Protein AF-A0A1E3X2M7-F1 (afdb_monomer)

pLDDT: mean 88.82, std 13.28, range [34.06, 98.38]

Foldseek 3Di:
DDDDDDDDDPQPDDFFKDKFFWAFKDWDADPNWIWMWTDTPSDDPVAIQIWIFDADPVPRDTDLLVVVCVLLVWQFDDWDDDPVDIDTDGDSPRVRRHRGMWIWGWDDLPDDDIYTQSQIHRPDWDDDPHGTCDPVNRVVSSVVSVVCCVPPVVVVSVVVVVVVVVVVVVVD

Sequence (172 aa):
MRELEVRSNDYNLQEGWQIAAISYAEF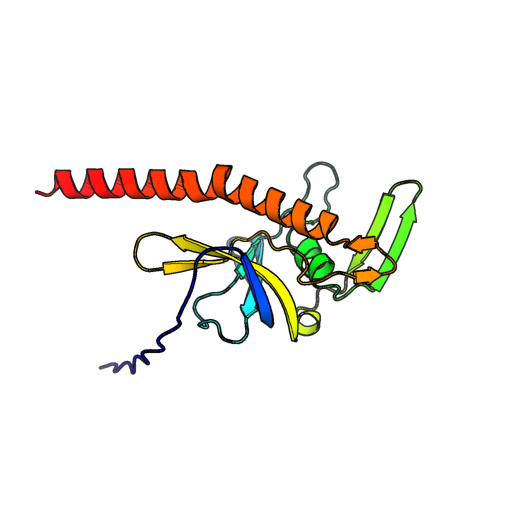GQWNVVKYIDVYFEGLPETLNLRIYETVNSQTGKEFAIGNLFRFANAGIVEVQTNGDSKHVRINDDPTVLSSKKLNIFLYREGSRYFRILSRVAPAEWFENELEIMSPDSIEYWKDRADWYYKQYVELSLESQLKLRARRSDDYS

Structure (mmCIF, N/CA/C/O backbone):
data_AF-A0A1E3X2M7-F1
#
_entry.id   AF-A0A1E3X2M7-F1
#
loop_
_atom_site.group_PDB
_atom_site.id
_atom_site.type_symbol
_atom_site.label_atom_id
_atom_site.label_alt_id
_atom_site.label_comp_id
_atom_site.label_asym_id
_atom_site.label_entity_id
_atom_site.label_seq_id
_atom_site.pdbx_PDB_ins_code
_atom_site.Cartn_x
_atom_site.Cartn_y
_atom_site.Cartn_z
_atom_site.occupancy
_atom_site.B_iso_or_equiv
_atom_site.auth_seq_id
_atom_site.auth_comp_id
_atom_site.auth_asym_id
_atom_site.auth_atom_id
_atom_site.pdbx_PDB_model_num
ATOM 1 N N . MET A 1 1 ? -17.618 -27.680 26.237 1.00 43.16 1 MET A N 1
ATOM 2 C CA . MET A 1 1 ? -17.184 -26.423 26.881 1.00 43.16 1 MET A CA 1
ATOM 3 C C . MET A 1 1 ? -15.906 -25.990 26.182 1.00 43.16 1 MET A C 1
ATOM 5 O O . MET A 1 1 ? -15.076 -26.854 25.936 1.00 43.16 1 MET A O 1
ATOM 9 N N . ARG A 1 2 ? -15.799 -24.733 25.744 1.00 34.06 2 ARG A N 1
ATOM 10 C CA . ARG A 1 2 ? -14.569 -24.187 25.154 1.00 34.06 2 ARG A CA 1
ATOM 11 C C . ARG A 1 2 ? -14.104 -23.060 26.059 1.00 34.06 2 ARG A C 1
ATOM 13 O O . ARG A 1 2 ? -14.906 -22.183 26.363 1.00 34.06 2 ARG A O 1
ATOM 20 N N . GLU A 1 3 ? -12.850 -23.116 26.469 1.00 44.25 3 GLU A N 1
ATOM 21 C CA . GLU A 1 3 ? -12.167 -21.995 27.103 1.00 44.25 3 GLU A CA 1
ATOM 22 C C . GLU A 1 3 ? -11.323 -21.274 26.056 1.00 44.25 3 GLU A C 1
ATOM 24 O O . GLU A 1 3 ? -10.812 -21.889 25.117 1.00 44.25 3 GLU A O 1
ATOM 29 N N . LEU A 1 4 ? -11.237 -19.955 26.200 1.00 52.56 4 LEU A N 1
ATOM 30 C CA . LEU A 1 4 ? -10.434 -19.073 25.367 1.00 52.56 4 LEU A CA 1
ATOM 31 C C . LEU A 1 4 ? -9.478 -18.326 26.290 1.00 52.56 4 LEU A C 1
ATOM 33 O O . LEU A 1 4 ? -9.917 -17.645 27.215 1.00 52.56 4 LEU A O 1
ATOM 37 N N . GLU A 1 5 ? -8.185 -18.433 26.016 1.00 53.50 5 GLU A N 1
ATOM 38 C CA . GLU A 1 5 ? -7.185 -17.533 26.578 1.00 53.50 5 GLU A CA 1
ATOM 39 C C . GLU A 1 5 ? -7.126 -16.292 25.681 1.00 53.50 5 GLU A C 1
ATOM 41 O O . GLU A 1 5 ? -6.786 -16.380 24.501 1.00 53.50 5 GLU A O 1
ATOM 46 N N . VAL A 1 6 ? -7.494 -15.132 26.225 1.00 63.53 6 VAL A N 1
ATOM 47 C CA . VAL A 1 6 ? -7.355 -13.844 25.537 1.00 63.53 6 VAL A CA 1
ATOM 48 C C . VAL A 1 6 ? -6.123 -13.153 26.100 1.00 63.53 6 VAL A C 1
ATOM 50 O O . VAL A 1 6 ? -6.103 -12.769 27.267 1.00 63.53 6 VAL A O 1
ATOM 53 N N . ARG A 1 7 ? -5.092 -12.981 25.272 1.00 52.25 7 ARG A N 1
ATOM 54 C CA . ARG A 1 7 ? -3.915 -12.183 25.629 1.00 52.25 7 ARG A CA 1
ATOM 55 C C . ARG A 1 7 ? -4.218 -10.704 25.400 1.00 52.25 7 ARG A C 1
ATOM 57 O O . ARG A 1 7 ? -4.569 -10.316 24.288 1.00 52.25 7 ARG A O 1
ATOM 64 N N . SER A 1 8 ? -4.080 -9.878 26.436 1.00 48.66 8 SER A N 1
ATOM 65 C CA . SER A 1 8 ? -4.092 -8.422 26.290 1.00 48.66 8 SER A CA 1
ATOM 66 C C . SER A 1 8 ? -2.697 -7.956 25.883 1.00 48.66 8 SER A C 1
ATOM 68 O O . SER A 1 8 ? -1.807 -7.829 26.722 1.00 48.66 8 SER A O 1
ATOM 70 N N . ASN A 1 9 ? -2.497 -7.718 24.593 1.00 55.97 9 ASN A N 1
ATOM 71 C CA . ASN A 1 9 ? -1.341 -6.964 24.130 1.00 55.97 9 ASN A CA 1
ATOM 72 C C . ASN A 1 9 ? -1.767 -5.493 24.029 1.00 55.97 9 ASN A C 1
ATOM 74 O O . ASN A 1 9 ? -2.597 -5.152 23.186 1.00 55.97 9 ASN A O 1
ATOM 78 N N . ASP A 1 10 ? -1.220 -4.635 24.892 1.00 59.19 10 ASP A N 1
ATOM 79 C CA . ASP A 1 10 ? -1.378 -3.182 24.777 1.00 59.19 10 ASP A CA 1
ATOM 80 C C . ASP A 1 10 ? -0.508 -2.683 23.616 1.00 59.19 10 ASP A C 1
ATOM 82 O O . ASP A 1 10 ? 0.656 -2.315 23.777 1.00 59.19 10 ASP A O 1
ATOM 86 N N . TYR A 1 11 ? -1.065 -2.708 22.407 1.00 68.12 11 TYR A N 1
ATOM 87 C CA . TYR A 1 11 ? -0.453 -2.051 21.259 1.00 68.12 11 TYR A CA 1
ATOM 88 C C . TYR A 1 11 ? -0.720 -0.544 21.350 1.00 68.12 11 TYR A C 1
ATOM 90 O O . TYR A 1 11 ? -1.870 -0.106 21.270 1.00 68.12 11 TYR A O 1
ATOM 98 N N . ASN A 1 12 ? 0.335 0.264 21.481 1.00 74.75 12 ASN A N 1
ATOM 99 C CA . ASN A 1 12 ? 0.225 1.722 21.413 1.00 74.75 12 ASN A CA 1
ATOM 100 C C . ASN A 1 12 ? 0.110 2.173 19.945 1.00 74.75 12 ASN A C 1
ATOM 102 O O . ASN A 1 12 ? 1.083 2.612 19.336 1.00 74.75 12 ASN A O 1
ATOM 106 N N . LEU A 1 13 ? -1.071 1.975 19.354 1.00 85.38 13 LEU A N 1
ATOM 107 C CA . LEU A 1 13 ? -1.346 2.319 17.959 1.00 85.38 13 LEU A CA 1
ATOM 108 C C . LEU A 1 13 ? -1.712 3.801 17.827 1.00 85.38 13 LEU A C 1
ATOM 110 O O . LEU A 1 13 ? -2.659 4.278 18.459 1.00 85.38 13 LEU A O 1
ATOM 114 N N . GLN A 1 14 ? -0.998 4.504 16.949 1.00 88.00 14 GLN A N 1
ATOM 115 C CA . GLN A 1 14 ? -1.280 5.885 16.570 1.00 88.00 14 GLN A CA 1
ATOM 116 C C . GLN A 1 14 ? -1.824 5.935 15.136 1.00 88.00 14 GLN A C 1
ATOM 118 O O . GLN A 1 14 ? -1.371 5.199 14.261 1.00 88.00 14 GLN A O 1
ATOM 123 N N . GLU A 1 15 ? -2.820 6.790 14.901 1.00 92.75 15 GLU A N 1
ATOM 124 C CA . GLU A 1 15 ? -3.319 7.064 13.550 1.00 92.75 15 GLU A CA 1
ATOM 125 C C . GLU A 1 15 ? -2.299 7.858 12.727 1.00 92.75 15 GLU A C 1
ATOM 127 O O . GLU A 1 15 ? -1.539 8.668 13.264 1.00 92.75 15 GLU A O 1
ATOM 132 N N . GLY A 1 16 ? -2.339 7.665 11.411 1.00 96.12 16 GLY A N 1
ATOM 133 C CA . GLY A 1 16 ? -1.510 8.372 10.446 1.00 96.12 16 GLY A CA 1
ATOM 134 C C . GLY A 1 16 ? -0.438 7.502 9.797 1.00 96.12 16 GLY A C 1
ATOM 135 O O . GLY A 1 16 ? -0.476 6.269 9.836 1.00 96.12 16 GLY A O 1
ATOM 136 N N . TRP A 1 17 ? 0.503 8.185 9.148 1.00 97.56 17 TRP A N 1
ATOM 137 C CA . TRP A 1 17 ? 1.621 7.572 8.442 1.00 97.56 17 TRP A CA 1
ATOM 138 C C . TRP A 1 17 ? 2.668 7.024 9.408 1.00 97.56 17 TRP A C 1
ATOM 140 O O . TRP A 1 17 ? 3.152 7.743 10.280 1.00 97.56 17 TRP A O 1
ATOM 150 N N . GLN A 1 18 ? 3.077 5.779 9.188 1.00 96.25 18 GLN A N 1
ATOM 151 C CA . GLN A 1 18 ? 4.233 5.180 9.846 1.00 96.25 18 GLN A CA 1
ATOM 152 C C . GLN A 1 18 ? 4.952 4.201 8.919 1.00 96.25 18 GLN A C 1
ATOM 154 O O . GLN A 1 18 ? 4.350 3.621 8.015 1.00 96.25 18 GLN A O 1
ATOM 159 N N . ILE A 1 19 ? 6.243 3.994 9.171 1.00 97.25 19 ILE A N 1
ATOM 160 C CA . ILE A 1 19 ? 7.032 2.972 8.484 1.00 97.25 19 ILE A CA 1
ATOM 161 C C . ILE A 1 19 ? 6.889 1.659 9.248 1.00 97.25 19 ILE A C 1
ATOM 163 O O . ILE A 1 19 ? 7.133 1.616 10.453 1.00 97.25 19 ILE A O 1
ATOM 167 N N . ALA A 1 20 ? 6.548 0.585 8.542 1.00 96.62 20 ALA A N 1
ATOM 168 C CA . ALA A 1 20 ? 6.452 -0.752 9.112 1.00 96.62 20 ALA A CA 1
ATOM 169 C C . ALA A 1 20 ? 7.205 -1.769 8.247 1.00 96.62 20 ALA A C 1
ATOM 171 O O . ALA A 1 20 ? 7.183 -1.690 7.016 1.00 96.62 20 ALA A O 1
ATOM 172 N N . ALA A 1 21 ? 7.877 -2.719 8.900 1.00 97.81 21 ALA A N 1
ATOM 173 C CA . ALA A 1 21 ? 8.515 -3.854 8.242 1.00 97.81 21 ALA A CA 1
ATOM 174 C C . ALA A 1 21 ? 7.499 -4.982 8.047 1.00 97.81 21 ALA A C 1
ATOM 176 O O . ALA A 1 21 ? 6.712 -5.278 8.945 1.00 97.81 21 ALA A O 1
ATOM 177 N N . ILE A 1 22 ? 7.507 -5.602 6.874 1.00 98.25 22 ILE A N 1
ATOM 178 C CA . ILE A 1 22 ? 6.644 -6.730 6.539 1.00 98.25 22 ILE A CA 1
ATOM 179 C C . ILE A 1 22 ? 7.201 -7.980 7.217 1.00 98.25 22 ILE A C 1
ATOM 181 O O . ILE A 1 22 ? 8.327 -8.392 6.947 1.00 98.25 22 ILE A O 1
ATOM 185 N N . SER A 1 23 ? 6.384 -8.607 8.058 1.00 97.75 23 SER A N 1
ATOM 186 C CA . SER A 1 23 ? 6.694 -9.903 8.658 1.00 97.75 23 SER A CA 1
ATOM 187 C C . SER A 1 23 ? 6.510 -11.014 7.621 1.00 97.75 23 SER A C 1
ATOM 189 O O . SER A 1 23 ? 7.454 -11.739 7.299 1.00 97.75 23 SER A O 1
ATOM 191 N N . TYR A 1 24 ? 5.316 -11.093 7.030 1.00 97.69 24 TYR A N 1
ATOM 192 C CA . TYR A 1 24 ? 4.988 -12.012 5.943 1.00 97.69 24 TYR A CA 1
ATOM 193 C C . TYR A 1 24 ? 3.807 -11.485 5.123 1.00 97.69 24 TYR A C 1
ATOM 195 O O . TYR A 1 24 ? 3.118 -10.541 5.522 1.00 97.69 24 TYR A O 1
ATOM 203 N N . ALA A 1 25 ? 3.579 -12.102 3.968 1.00 98.06 25 ALA A N 1
ATOM 204 C CA . ALA A 1 25 ? 2.420 -11.845 3.134 1.00 98.06 25 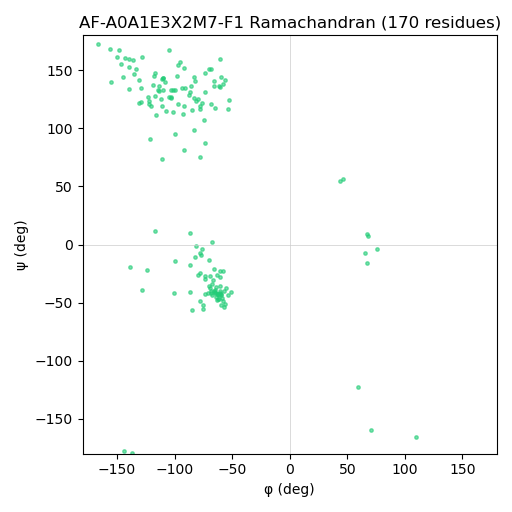ALA A CA 1
ATOM 205 C C . ALA A 1 25 ? 1.882 -13.156 2.556 1.00 98.06 25 ALA A C 1
ATOM 207 O O . ALA A 1 25 ? 2.634 -14.115 2.375 1.00 98.06 25 ALA A O 1
ATOM 208 N N . GLU A 1 26 ? 0.589 -13.193 2.255 1.00 97.44 26 GLU A N 1
ATOM 209 C CA . GLU A 1 26 ? -0.065 -14.353 1.656 1.00 97.44 26 GLU A CA 1
ATOM 210 C C . GLU A 1 26 ? -1.161 -13.937 0.676 1.00 97.44 26 GLU A C 1
ATOM 212 O O . GLU A 1 26 ? -1.864 -12.943 0.874 1.00 97.44 26 GLU A O 1
ATOM 217 N N . PHE A 1 27 ? -1.315 -14.705 -0.401 1.00 97.38 27 PHE A N 1
ATOM 218 C CA . PHE A 1 27 ? -2.440 -14.531 -1.309 1.00 97.38 27 PHE A CA 1
ATOM 219 C C . PHE A 1 27 ? -3.674 -15.254 -0.789 1.00 97.38 27 PHE A C 1
ATOM 221 O O . PHE A 1 27 ? -3.604 -16.380 -0.300 1.00 97.38 27 PHE A O 1
ATOM 228 N N . GLY A 1 28 ? -4.827 -14.640 -1.015 1.00 96.25 28 GLY A N 1
ATOM 229 C CA . GLY A 1 28 ? -6.118 -15.278 -0.844 1.00 96.25 28 GLY A CA 1
ATOM 230 C C . GLY A 1 28 ? -7.068 -14.946 -1.986 1.00 96.25 28 GLY A C 1
ATOM 231 O O . GLY A 1 28 ? -6.739 -14.239 -2.944 1.00 96.25 28 GLY A O 1
ATOM 232 N N . GLN A 1 29 ? -8.276 -15.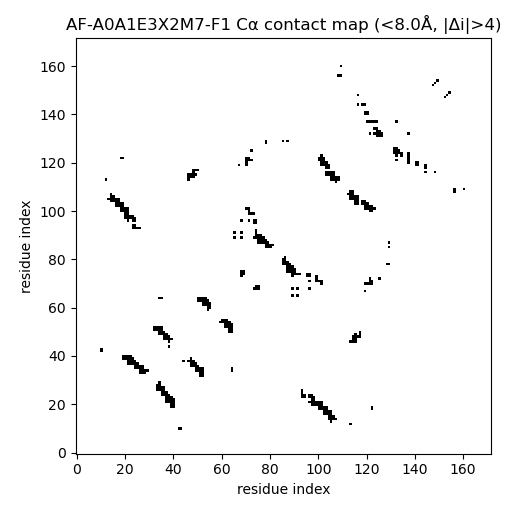490 -1.888 1.00 95.56 29 GLN A N 1
ATOM 233 C CA . GLN A 1 29 ? -9.322 -15.283 -2.877 1.00 95.56 29 GLN A CA 1
ATOM 234 C C . GLN A 1 29 ? -10.671 -15.103 -2.187 1.00 95.56 29 GLN A C 1
ATOM 236 O O . GLN A 1 29 ? -11.043 -15.874 -1.304 1.00 95.56 29 GLN A O 1
ATOM 241 N N . TRP A 1 30 ? -11.421 -14.090 -2.612 1.00 89.38 30 TRP A N 1
ATOM 242 C CA . TRP A 1 30 ? -12.777 -13.828 -2.144 1.00 89.38 30 TRP A CA 1
ATOM 243 C C . TRP A 1 30 ? -13.699 -13.600 -3.334 1.00 89.38 30 TRP A C 1
ATOM 245 O O . TRP A 1 30 ? -13.460 -12.690 -4.123 1.00 89.38 30 TRP A O 1
ATOM 255 N N . ASN A 1 31 ? -14.759 -14.407 -3.470 1.00 85.62 31 ASN A N 1
ATOM 256 C CA . ASN A 1 31 ? -15.712 -14.322 -4.587 1.00 85.62 31 ASN A CA 1
ATOM 257 C C . ASN A 1 31 ? -15.009 -14.129 -5.941 1.00 85.62 31 ASN A C 1
ATOM 259 O O . ASN A 1 31 ? -15.266 -13.157 -6.639 1.00 85.62 31 ASN A O 1
ATOM 263 N N . VAL A 1 32 ? -14.076 -15.032 -6.255 1.00 87.50 32 VAL A N 1
ATOM 264 C CA . VAL A 1 32 ? -13.171 -15.045 -7.421 1.00 87.50 32 VAL A CA 1
ATOM 265 C C . VAL A 1 32 ? -12.106 -13.944 -7.507 1.00 87.50 32 VAL A C 1
ATOM 267 O O . VAL A 1 32 ? -11.128 -14.139 -8.226 1.00 87.50 32 VAL A O 1
ATOM 270 N N . VAL A 1 33 ? -12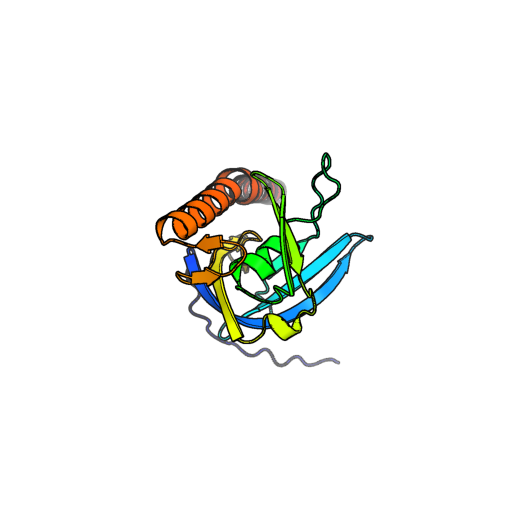.218 -12.858 -6.742 1.00 91.06 33 VAL A N 1
ATOM 271 C CA . VAL A 1 33 ? -11.240 -11.762 -6.727 1.00 91.06 33 VAL A CA 1
ATOM 272 C C . VAL A 1 33 ? -10.036 -12.149 -5.872 1.00 91.06 33 VAL A C 1
ATOM 274 O O . VAL A 1 33 ? -10.187 -12.516 -4.703 1.00 91.06 33 VAL A O 1
ATOM 277 N N . LYS A 1 34 ? -8.837 -12.067 -6.452 1.00 94.81 34 LYS A N 1
ATOM 278 C CA . LYS A 1 34 ? -7.583 -12.287 -5.726 1.00 94.81 34 LYS A CA 1
ATOM 279 C C . LYS A 1 34 ? -7.272 -11.099 -4.822 1.00 94.81 34 LYS A C 1
ATOM 281 O O . LYS A 1 34 ? -7.578 -9.952 -5.148 1.00 94.81 34 LYS A O 1
ATOM 286 N N . TYR A 1 35 ? -6.639 -11.368 -3.692 1.00 96.94 35 TYR A N 1
ATOM 287 C CA . TYR A 1 35 ? -6.084 -10.339 -2.823 1.00 96.94 35 TYR A CA 1
ATOM 288 C C . TYR A 1 35 ? -4.769 -10.817 -2.217 1.00 96.94 35 TYR A C 1
ATOM 290 O O . TYR A 1 35 ? -4.523 -12.020 -2.147 1.00 96.94 35 TYR A O 1
ATOM 298 N N . ILE A 1 36 ? -3.958 -9.877 -1.747 1.00 98.00 36 ILE A N 1
ATOM 299 C CA . ILE A 1 36 ? -2.809 -10.149 -0.885 1.00 98.00 36 ILE A CA 1
ATOM 300 C C . ILE A 1 36 ? -3.063 -9.546 0.495 1.00 98.00 36 ILE A C 1
ATOM 302 O O . ILE A 1 36 ? -3.501 -8.395 0.604 1.00 98.00 36 ILE A O 1
ATOM 306 N N . ASP A 1 37 ? -2.819 -10.340 1.531 1.00 98.12 37 ASP A N 1
ATOM 307 C CA . ASP A 1 37 ? -2.739 -9.888 2.913 1.00 98.12 37 ASP A CA 1
ATOM 308 C C . ASP A 1 37 ? -1.276 -9.722 3.306 1.00 98.12 37 ASP A C 1
ATOM 310 O O . ASP A 1 37 ? -0.447 -10.588 3.039 1.00 98.12 37 ASP A O 1
ATOM 314 N N . VAL A 1 38 ? -0.960 -8.592 3.931 1.00 98.38 38 VAL A N 1
ATOM 315 C CA . VAL A 1 38 ? 0.385 -8.237 4.382 1.00 98.38 38 VAL A CA 1
ATOM 316 C C . VAL A 1 38 ? 0.340 -7.972 5.879 1.00 98.38 38 VAL A C 1
ATOM 318 O O . VAL A 1 38 ? -0.453 -7.155 6.357 1.00 98.38 38 VAL A O 1
ATOM 321 N N . TYR A 1 39 ? 1.211 -8.659 6.606 1.00 98.06 39 TYR A N 1
ATOM 322 C CA . TYR A 1 39 ? 1.345 -8.583 8.053 1.00 98.06 39 TYR A CA 1
ATOM 323 C C . TYR A 1 39 ? 2.653 -7.887 8.402 1.00 98.06 39 TYR A C 1
ATOM 325 O O . TYR A 1 39 ? 3.665 -8.079 7.727 1.00 98.06 39 TYR A O 1
ATOM 333 N N . PHE A 1 40 ? 2.647 -7.088 9.465 1.00 97.00 40 PHE A N 1
ATOM 334 C CA . PHE A 1 40 ? 3.781 -6.243 9.825 1.00 97.00 40 PHE A CA 1
ATOM 335 C C . PHE A 1 40 ? 4.360 -6.613 11.184 1.00 97.00 40 PHE A C 1
ATOM 337 O O . PHE A 1 40 ? 3.637 -6.975 12.112 1.00 97.00 40 PHE A O 1
ATOM 344 N N . GLU A 1 41 ? 5.675 -6.484 11.305 1.00 95.19 41 GLU A N 1
ATOM 345 C CA . GLU A 1 41 ? 6.382 -6.653 12.568 1.00 95.19 41 GLU A CA 1
ATOM 346 C C . GLU A 1 41 ? 5.905 -5.621 13.598 1.00 95.19 41 GLU A C 1
ATOM 348 O O . GLU A 1 41 ? 5.734 -4.441 13.293 1.00 95.19 41 GLU A O 1
ATOM 353 N N . GLY A 1 42 ? 5.682 -6.066 14.837 1.00 90.62 42 GLY A N 1
ATOM 354 C CA . GLY A 1 42 ? 5.259 -5.195 15.937 1.00 90.62 42 GLY A CA 1
ATOM 355 C C . GLY A 1 42 ? 3.788 -4.760 15.903 1.00 90.62 42 GLY A C 1
ATOM 356 O O . GLY A 1 42 ? 3.336 -4.127 16.857 1.00 90.62 42 GLY A O 1
ATOM 357 N N . LEU A 1 43 ? 3.023 -5.124 14.867 1.00 92.12 43 LEU A N 1
ATOM 358 C CA . LEU A 1 43 ? 1.575 -4.915 14.814 1.00 92.12 43 LEU A CA 1
ATOM 359 C C . LEU A 1 43 ? 0.810 -6.185 15.237 1.00 92.12 43 LEU A C 1
ATOM 361 O O . LEU A 1 43 ? 1.343 -7.291 15.133 1.00 92.12 43 LEU A O 1
ATOM 365 N N . PRO A 1 44 ? -0.435 -6.057 15.737 1.00 90.69 44 PRO A N 1
ATOM 366 C CA . PRO A 1 44 ? -1.272 -7.218 16.016 1.00 90.69 44 PRO A CA 1
ATOM 367 C C . PRO A 1 44 ? -1.521 -8.049 14.755 1.00 90.69 44 PRO A C 1
ATOM 369 O O . PRO A 1 44 ? -1.774 -7.492 13.691 1.00 90.69 44 PRO A O 1
ATOM 372 N N . GLU A 1 45 ? -1.579 -9.377 14.887 1.00 87.62 45 GLU A N 1
ATOM 373 C CA . GLU A 1 45 ? -1.915 -10.282 13.771 1.00 87.62 45 GLU A CA 1
ATOM 374 C C . GLU A 1 45 ? -3.313 -10.017 13.190 1.00 87.62 45 GLU A C 1
ATOM 376 O O . GLU A 1 45 ? -3.588 -10.317 12.035 1.00 87.62 45 GLU A O 1
ATOM 381 N N . THR A 1 46 ? -4.205 -9.406 13.972 1.00 87.94 46 THR A N 1
ATOM 382 C CA . THR A 1 46 ? -5.532 -8.981 13.509 1.00 87.94 46 THR A CA 1
ATOM 383 C C . THR A 1 46 ? -5.505 -7.693 12.678 1.00 87.94 46 THR A C 1
ATOM 385 O O . THR A 1 46 ? -6.552 -7.280 12.184 1.00 87.94 46 THR A O 1
ATOM 388 N N . LEU A 1 47 ? -4.357 -7.013 12.580 1.00 93.06 47 LEU A N 1
ATOM 389 C CA . LEU A 1 47 ? -4.171 -5.749 11.868 1.00 93.06 47 LEU A CA 1
ATOM 390 C C . LEU A 1 47 ? -3.294 -5.965 10.628 1.00 93.06 47 LEU A C 1
ATOM 392 O O . LEU A 1 47 ? -2.129 -5.575 10.581 1.00 93.06 47 LEU A O 1
ATOM 396 N N . ASN A 1 48 ? -3.878 -6.586 9.609 1.00 96.19 48 ASN A N 1
ATOM 397 C CA . ASN A 1 48 ? -3.249 -6.773 8.309 1.00 96.19 48 ASN A CA 1
ATOM 398 C C . ASN A 1 48 ? -3.646 -5.670 7.312 1.00 96.19 48 ASN A C 1
ATOM 400 O O . ASN A 1 48 ? -4.696 -5.028 7.414 1.00 96.19 48 ASN A O 1
ATOM 404 N N . LEU A 1 49 ? -2.800 -5.482 6.304 1.00 97.50 49 LEU A N 1
ATOM 405 C CA . LEU A 1 49 ? -3.107 -4.732 5.093 1.00 97.50 49 LEU A CA 1
ATOM 406 C C . LEU A 1 49 ? -3.649 -5.709 4.052 1.00 97.50 49 LEU A C 1
ATOM 408 O O . LEU A 1 49 ? -2.924 -6.604 3.633 1.00 97.50 49 LEU A O 1
ATOM 412 N N . ARG A 1 50 ? -4.887 -5.507 3.595 1.00 97.25 50 ARG A N 1
ATOM 413 C CA . ARG A 1 50 ? -5.459 -6.261 2.472 1.00 97.25 50 ARG A CA 1
ATOM 414 C C . ARG A 1 50 ? -5.506 -5.403 1.216 1.00 97.25 50 ARG A C 1
ATOM 416 O O . ARG A 1 50 ? -6.107 -4.326 1.228 1.00 97.25 50 ARG A O 1
ATOM 423 N N . ILE A 1 51 ? -4.946 -5.904 0.119 1.00 97.31 51 ILE A N 1
ATOM 424 C CA . ILE A 1 51 ? -5.014 -5.268 -1.201 1.00 97.31 51 ILE A CA 1
ATOM 425 C C . ILE A 1 51 ? -5.683 -6.232 -2.173 1.00 97.31 51 ILE A C 1
ATOM 427 O O . ILE A 1 51 ? -5.187 -7.329 -2.410 1.00 97.31 51 ILE A O 1
ATOM 431 N N . TYR A 1 52 ? -6.812 -5.813 -2.740 1.00 96.06 52 TYR A N 1
ATOM 432 C CA . TYR A 1 52 ? -7.495 -6.564 -3.789 1.00 96.06 52 TYR A CA 1
ATOM 433 C C . TYR A 1 52 ? -6.861 -6.285 -5.149 1.00 96.06 52 TYR A C 1
ATOM 435 O O . TYR A 1 52 ? -6.521 -5.141 -5.466 1.00 96.06 52 TYR A O 1
ATOM 443 N N . GLU A 1 53 ? -6.761 -7.334 -5.959 1.00 94.12 53 GLU A N 1
ATOM 444 C CA . GLU A 1 53 ? -6.355 -7.247 -7.354 1.00 94.12 53 GLU A CA 1
ATOM 445 C C . GLU A 1 53 ? -7.233 -6.221 -8.072 1.00 94.12 53 GLU A C 1
ATOM 447 O O . GLU A 1 53 ? -8.464 -6.293 -8.037 1.00 94.12 53 GLU A O 1
ATOM 452 N N . THR A 1 54 ? -6.598 -5.231 -8.696 1.00 93.38 54 THR A N 1
ATOM 453 C CA . THR A 1 54 ? -7.317 -4.216 -9.463 1.00 93.38 54 THR A CA 1
ATOM 454 C C . THR A 1 54 ? -6.684 -4.096 -10.831 1.00 93.38 54 THR A C 1
ATOM 456 O O . THR A 1 54 ? -5.496 -3.806 -10.966 1.00 93.38 54 THR A O 1
ATOM 459 N N . VAL A 1 55 ? -7.506 -4.301 -11.854 1.00 91.00 55 VAL A N 1
ATOM 460 C CA . VAL A 1 55 ? -7.086 -4.264 -13.250 1.00 91.00 55 VAL A CA 1
ATOM 461 C C . VAL A 1 55 ? -7.525 -2.948 -13.876 1.00 91.00 55 VAL A C 1
ATOM 463 O O . VAL A 1 55 ? -8.669 -2.514 -13.730 1.00 91.00 55 VAL A O 1
ATOM 466 N N . ASN A 1 56 ? -6.614 -2.298 -14.591 1.00 88.19 56 ASN A N 1
ATOM 467 C CA . ASN A 1 56 ? -6.953 -1.152 -15.418 1.00 88.19 56 ASN A CA 1
ATOM 468 C C . ASN A 1 56 ? -7.820 -1.620 -16.598 1.00 88.19 56 ASN A C 1
ATOM 470 O O . ASN A 1 56 ? -7.381 -2.431 -17.409 1.00 88.19 56 ASN A O 1
ATOM 474 N N . SER A 1 57 ? -9.037 -1.091 -16.717 1.00 87.19 57 SER A N 1
ATOM 475 C CA . SER A 1 57 ? -10.002 -1.523 -17.738 1.00 87.19 57 SER A CA 1
ATOM 476 C C . SER A 1 57 ? -9.588 -1.210 -19.180 1.00 87.19 57 SER A C 1
ATOM 478 O O . SER A 1 57 ? -10.090 -1.851 -20.097 1.00 87.19 57 SER A O 1
ATOM 480 N N . GLN A 1 58 ? -8.686 -0.249 -19.394 1.00 88.00 58 GLN A N 1
ATOM 481 C CA . GLN A 1 58 ? -8.197 0.124 -20.724 1.00 88.00 58 GLN A CA 1
ATOM 482 C C . GLN A 1 58 ? -7.011 -0.736 -21.157 1.00 88.00 58 GLN A C 1
ATOM 484 O O . GLN A 1 58 ? -6.922 -1.126 -22.316 1.00 88.00 58 GLN A O 1
ATOM 489 N N . THR A 1 59 ? -6.085 -1.020 -20.237 1.00 86.19 59 THR A N 1
ATOM 490 C CA . THR A 1 59 ? -4.843 -1.740 -20.561 1.00 86.19 59 THR A CA 1
ATOM 491 C C . THR A 1 59 ? -4.894 -3.225 -20.215 1.00 86.19 59 THR A C 1
ATOM 493 O O . THR A 1 59 ? -4.013 -3.969 -20.640 1.00 86.19 59 THR A O 1
ATOM 496 N N . GLY A 1 60 ? -5.880 -3.661 -19.427 1.00 87.31 60 GLY A N 1
ATOM 497 C CA . GLY A 1 60 ? -5.981 -5.028 -18.917 1.00 87.31 60 GLY A CA 1
ATOM 498 C C . GLY A 1 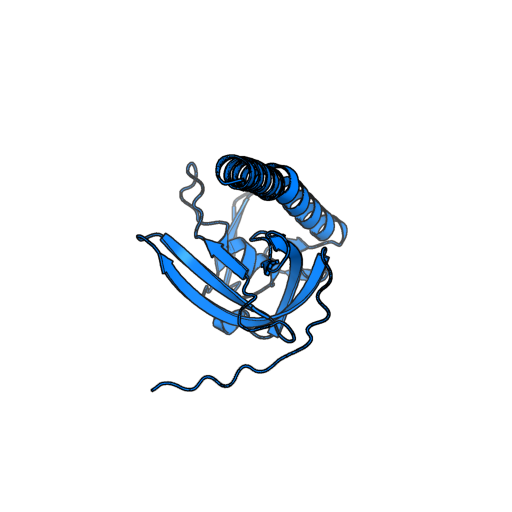60 ? -4.885 -5.403 -17.915 1.00 87.31 60 GLY A C 1
ATOM 499 O O . GLY A 1 60 ? -4.762 -6.573 -17.567 1.00 87.31 60 GLY A O 1
ATOM 500 N N . LYS A 1 61 ? -4.075 -4.440 -17.453 1.00 86.31 61 LYS A N 1
ATOM 501 C CA . LYS A 1 61 ? -2.953 -4.690 -16.538 1.00 86.31 61 LYS A CA 1
ATOM 502 C C . LYS A 1 61 ? -3.364 -4.498 -15.082 1.00 86.31 61 LYS A C 1
ATOM 504 O O . LYS A 1 61 ? -4.005 -3.501 -14.742 1.00 86.31 61 LYS A O 1
ATOM 509 N N . GLU A 1 62 ? -2.961 -5.439 -14.237 1.00 90.50 62 GLU A N 1
ATOM 510 C CA . GLU A 1 62 ? -3.030 -5.326 -12.779 1.00 90.50 62 GLU A CA 1
ATOM 511 C C . GLU A 1 62 ? -2.093 -4.209 -12.300 1.00 90.50 62 GLU A C 1
ATOM 513 O O . GLU A 1 62 ? -1.011 -4.026 -12.863 1.00 90.50 62 GLU A O 1
ATOM 518 N N . PHE A 1 63 ? -2.517 -3.425 -11.307 1.00 90.69 63 PHE A N 1
ATOM 519 C CA . PHE A 1 63 ? -1.674 -2.358 -10.763 1.00 90.69 63 PHE A CA 1
ATOM 520 C C . PHE A 1 63 ? -1.706 -2.215 -9.240 1.00 90.69 63 PHE A C 1
ATOM 522 O O . PHE A 1 63 ? -0.828 -1.552 -8.691 1.00 90.69 63 PHE A O 1
ATOM 529 N N . ALA A 1 64 ? -2.709 -2.742 -8.540 1.00 93.00 64 ALA A N 1
ATOM 530 C CA . ALA A 1 64 ? -2.842 -2.531 -7.102 1.00 93.00 64 ALA A CA 1
ATOM 531 C C . ALA A 1 64 ? -1.828 -3.377 -6.327 1.00 93.00 64 ALA A C 1
ATOM 533 O O . ALA A 1 64 ? -1.056 -2.838 -5.535 1.00 93.00 64 ALA A O 1
ATOM 534 N N . ILE A 1 65 ? -1.792 -4.679 -6.603 1.00 95.94 65 ILE A N 1
ATOM 535 C CA . ILE A 1 65 ? -0.832 -5.608 -6.012 1.00 95.94 65 ILE A CA 1
ATOM 536 C C . ILE A 1 65 ? 0.559 -5.336 -6.591 1.00 95.94 65 ILE A C 1
ATOM 538 O O . ILE A 1 65 ? 1.514 -5.226 -5.835 1.00 95.94 65 ILE A O 1
ATOM 542 N N . GLY A 1 66 ? 0.691 -5.089 -7.896 1.00 94.81 66 GLY A N 1
ATOM 543 C CA . GLY A 1 66 ? 1.967 -4.713 -8.509 1.00 94.81 66 GLY A CA 1
ATOM 544 C C . GLY A 1 66 ? 2.614 -3.479 -7.865 1.00 94.81 66 GLY A C 1
ATOM 545 O O . GLY A 1 66 ? 3.829 -3.458 -7.659 1.00 94.81 66 GLY A O 1
ATOM 546 N N . ASN A 1 67 ? 1.821 -2.476 -7.462 1.00 95.12 67 ASN A N 1
ATOM 547 C CA . ASN A 1 67 ? 2.342 -1.310 -6.741 1.00 95.12 67 ASN A CA 1
ATOM 548 C C . ASN A 1 67 ? 2.881 -1.656 -5.343 1.00 95.12 67 ASN A C 1
ATOM 550 O O . ASN A 1 67 ? 3.829 -1.010 -4.909 1.00 95.12 67 ASN A O 1
ATOM 554 N N . LEU A 1 68 ? 2.343 -2.671 -4.655 1.00 97.62 68 LEU A N 1
ATOM 555 C CA . LEU A 1 68 ? 2.898 -3.142 -3.380 1.00 97.62 68 LEU A CA 1
ATOM 556 C C . LEU A 1 68 ? 4.351 -3.606 -3.559 1.00 97.62 68 LEU A C 1
ATOM 558 O O . LEU A 1 68 ? 5.240 -3.127 -2.859 1.00 97.62 68 LEU A O 1
ATOM 562 N N . PHE A 1 69 ? 4.600 -4.488 -4.531 1.00 97.38 69 PHE A N 1
ATOM 563 C CA . PHE A 1 69 ? 5.941 -5.008 -4.827 1.00 97.38 69 PHE A CA 1
ATOM 564 C C . PHE A 1 69 ? 6.884 -3.913 -5.333 1.00 97.38 69 PHE A C 1
ATOM 566 O O . PHE A 1 69 ? 8.028 -3.817 -4.883 1.00 97.38 69 PHE A O 1
ATOM 573 N N . ARG A 1 70 ? 6.383 -3.037 -6.212 1.00 95.75 70 ARG A N 1
ATOM 574 C CA . ARG A 1 70 ? 7.107 -1.859 -6.704 1.00 95.75 70 ARG A CA 1
ATOM 575 C C . ARG A 1 70 ? 7.565 -0.959 -5.555 1.00 95.75 70 ARG A C 1
ATOM 577 O O . ARG A 1 70 ? 8.741 -0.621 -5.481 1.00 95.75 70 ARG A O 1
ATOM 584 N N . PHE A 1 71 ? 6.665 -0.589 -4.643 1.00 97.62 71 PHE A N 1
ATOM 585 C CA . PHE A 1 71 ? 6.977 0.323 -3.536 1.00 97.62 71 PHE A CA 1
ATOM 586 C C . PHE A 1 71 ? 7.826 -0.326 -2.444 1.00 97.62 71 PHE A C 1
ATOM 588 O O . PHE A 1 71 ? 8.604 0.366 -1.794 1.00 97.62 71 PHE A O 1
ATOM 595 N N . ALA A 1 72 ? 7.738 -1.648 -2.289 1.00 97.44 72 ALA A N 1
ATOM 596 C CA . ALA A 1 72 ? 8.646 -2.427 -1.453 1.00 97.44 72 ALA A CA 1
ATOM 597 C C . ALA A 1 72 ? 10.030 -2.647 -2.102 1.00 97.44 72 ALA A C 1
ATOM 599 O O . ALA A 1 72 ? 10.902 -3.254 -1.475 1.00 97.44 72 ALA A O 1
ATOM 600 N N . ASN A 1 73 ? 10.232 -2.199 -3.351 1.00 96.50 73 ASN A N 1
ATOM 601 C CA . ASN A 1 73 ? 11.410 -2.489 -4.171 1.00 96.50 73 ASN A CA 1
ATOM 602 C C . ASN A 1 73 ? 11.772 -3.988 -4.119 1.00 96.50 73 ASN A C 1
ATOM 604 O O . ASN A 1 73 ? 12.852 -4.397 -3.667 1.00 96.50 73 ASN A O 1
ATOM 608 N N . ALA A 1 74 ? 10.794 -4.819 -4.477 1.00 96.31 74 ALA A N 1
ATOM 609 C CA . ALA A 1 74 ? 10.842 -6.263 -4.320 1.00 96.31 74 ALA A CA 1
ATOM 610 C C . ALA A 1 74 ? 10.343 -6.975 -5.579 1.00 96.31 74 ALA A C 1
ATOM 612 O O . ALA A 1 74 ? 9.458 -6.490 -6.280 1.00 96.31 74 ALA A O 1
ATOM 613 N N . GLY A 1 75 ? 10.929 -8.137 -5.866 1.00 94.06 75 GLY A N 1
ATOM 614 C CA . GLY A 1 75 ? 10.475 -9.004 -6.951 1.00 94.06 75 GLY A CA 1
ATOM 615 C C . GLY A 1 75 ? 10.688 -8.459 -8.367 1.00 94.06 75 GLY A C 1
ATOM 616 O O . GLY A 1 75 ? 10.210 -9.084 -9.299 1.00 94.06 75 GLY A O 1
ATOM 617 N N . ILE A 1 76 ? 11.385 -7.341 -8.590 1.00 93.62 76 ILE A N 1
ATOM 618 C CA . ILE A 1 76 ? 11.656 -6.849 -9.953 1.00 93.62 76 ILE A CA 1
ATOM 619 C C . ILE A 1 76 ? 12.554 -7.860 -10.680 1.00 93.62 76 ILE A C 1
ATOM 621 O O . ILE A 1 76 ? 13.675 -8.116 -10.249 1.00 93.62 76 ILE A O 1
ATOM 625 N N . VAL A 1 77 ? 12.045 -8.446 -11.768 1.00 94.12 77 VAL A N 1
ATOM 626 C CA . VAL A 1 77 ? 12.764 -9.441 -12.586 1.00 94.12 77 VAL A CA 1
ATOM 627 C C . VAL A 1 77 ? 13.334 -8.805 -13.845 1.00 94.12 77 VAL A C 1
ATOM 629 O O . VAL A 1 77 ? 14.440 -9.136 -14.257 1.00 94.12 77 VAL A O 1
ATOM 632 N N . GLU A 1 78 ? 12.558 -7.938 -14.494 1.00 92.88 78 GLU A N 1
ATOM 633 C CA . GLU A 1 78 ? 12.926 -7.362 -15.784 1.0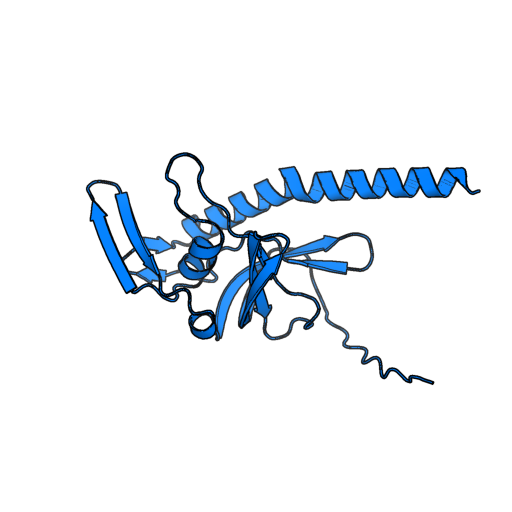0 92.88 78 GLU A CA 1
ATOM 634 C C . GLU A 1 78 ? 12.224 -6.024 -16.003 1.00 92.88 78 GLU A C 1
ATOM 636 O O . GLU A 1 78 ? 11.029 -5.891 -15.716 1.00 92.88 78 GLU A O 1
ATOM 641 N N . VAL A 1 79 ? 12.955 -5.059 -16.562 1.00 93.81 79 VAL A N 1
ATOM 642 C CA . VAL A 1 79 ? 12.428 -3.763 -16.992 1.00 93.81 79 VAL A CA 1
ATOM 643 C C . VAL A 1 79 ? 12.711 -3.579 -18.481 1.00 93.81 79 VAL A C 1
ATOM 645 O O . VAL A 1 79 ? 13.858 -3.579 -18.917 1.00 93.81 79 VAL A O 1
ATOM 648 N N . GLN A 1 80 ? 11.653 -3.394 -19.266 1.00 92.94 80 GLN A N 1
ATOM 649 C CA . GLN A 1 80 ? 11.726 -3.105 -20.696 1.00 92.94 80 GLN A CA 1
ATOM 650 C C . GLN A 1 80 ? 11.247 -1.679 -20.962 1.00 92.94 80 GLN A C 1
ATOM 652 O O . GLN A 1 80 ? 10.128 -1.313 -20.596 1.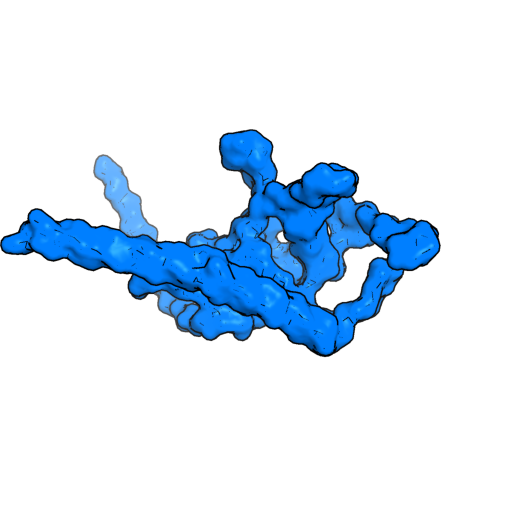00 92.94 80 GLN A O 1
ATOM 657 N N . THR A 1 81 ? 12.076 -0.879 -21.626 1.00 91.00 81 THR A N 1
ATOM 658 C CA . THR A 1 81 ? 11.742 0.504 -21.993 1.00 91.00 81 THR A CA 1
ATOM 659 C C . THR A 1 81 ? 11.229 0.557 -23.430 1.00 91.00 81 THR A C 1
ATOM 661 O O . THR A 1 81 ? 11.947 0.200 -24.359 1.00 91.00 81 THR A O 1
ATOM 664 N N . ASN A 1 82 ? 10.000 1.041 -23.607 1.00 87.19 82 ASN A N 1
ATOM 665 C CA . ASN A 1 82 ? 9.326 1.235 -24.889 1.00 87.19 82 ASN A CA 1
ATOM 666 C C . ASN A 1 82 ? 8.945 2.717 -25.037 1.00 87.19 82 ASN A C 1
ATOM 668 O O . ASN A 1 82 ? 7.863 3.135 -24.608 1.00 87.19 82 ASN A O 1
ATOM 672 N N . GLY A 1 83 ? 9.845 3.512 -25.626 1.00 86.69 83 GLY A N 1
ATOM 673 C CA . GLY A 1 83 ? 9.691 4.968 -25.713 1.00 86.69 83 GLY A CA 1
ATOM 674 C C . GLY A 1 83 ? 9.582 5.590 -24.319 1.00 86.69 83 GLY A C 1
ATOM 675 O O . GLY A 1 83 ? 10.439 5.349 -23.473 1.00 86.69 83 GLY A O 1
ATOM 676 N N . ASP A 1 84 ? 8.491 6.315 -24.067 1.00 85.06 84 ASP A N 1
ATOM 677 C CA . ASP A 1 84 ? 8.214 6.962 -22.773 1.00 85.06 84 ASP A CA 1
ATOM 678 C C . ASP A 1 84 ? 7.614 6.012 -21.718 1.00 85.06 84 ASP A C 1
ATOM 680 O O . ASP A 1 84 ? 7.334 6.419 -20.590 1.00 85.06 84 ASP A O 1
ATOM 684 N N . SER A 1 85 ? 7.378 4.743 -22.065 1.00 83.62 85 SER A N 1
ATOM 685 C CA . SER A 1 85 ? 6.763 3.762 -21.167 1.00 83.62 85 SER A CA 1
ATOM 686 C C . SER A 1 85 ? 7.754 2.688 -20.730 1.00 83.62 85 SER A C 1
ATOM 688 O O . SER A 1 85 ? 8.565 2.209 -21.520 1.00 83.62 85 SER A O 1
ATOM 690 N N . LYS A 1 86 ? 7.660 2.265 -19.467 1.00 89.06 86 LYS A N 1
ATOM 691 C CA . LYS A 1 86 ? 8.378 1.096 -18.952 1.00 89.06 86 LYS A CA 1
ATOM 692 C C . LYS A 1 86 ? 7.398 -0.033 -18.667 1.00 89.06 86 LYS A C 1
ATOM 694 O O . LYS A 1 86 ? 6.351 0.167 -18.053 1.00 89.06 86 LYS A O 1
ATOM 699 N N . HIS A 1 87 ? 7.746 -1.226 -19.121 1.00 88.50 87 HIS A N 1
ATOM 700 C CA . HIS A 1 87 ? 7.081 -2.467 -18.769 1.00 88.50 87 HIS A CA 1
ATOM 701 C C . HIS A 1 87 ? 7.952 -3.184 -17.748 1.00 88.50 87 HIS A C 1
ATOM 703 O O . HIS A 1 87 ? 9.132 -3.408 -17.994 1.00 88.50 87 HIS A O 1
ATOM 709 N N . VAL A 1 88 ? 7.371 -3.539 -16.608 1.00 91.00 88 VAL A N 1
ATOM 710 C CA . VAL A 1 88 ? 8.063 -4.279 -15.555 1.00 91.00 88 VAL A CA 1
ATOM 711 C C . VAL A 1 88 ? 7.449 -5.662 -15.419 1.00 91.00 88 VAL A C 1
ATOM 713 O O . VAL A 1 88 ? 6.225 -5.808 -15.434 1.00 91.00 88 VAL A O 1
ATOM 716 N N . ARG A 1 89 ? 8.303 -6.675 -15.285 1.00 91.75 89 ARG A N 1
ATOM 717 C CA . ARG A 1 89 ? 7.915 -8.014 -14.848 1.00 91.75 89 ARG A CA 1
ATOM 718 C C . ARG A 1 89 ? 8.331 -8.188 -13.395 1.00 91.75 89 ARG A C 1
ATOM 720 O O . ARG A 1 89 ? 9.492 -7.967 -13.050 1.00 91.75 89 ARG A O 1
ATOM 727 N N . ILE A 1 90 ? 7.372 -8.582 -12.566 1.00 93.44 90 ILE A N 1
ATOM 728 C CA . ILE A 1 90 ? 7.546 -8.778 -11.128 1.00 93.44 90 ILE A CA 1
ATOM 729 C C . ILE A 1 90 ? 7.351 -10.268 -10.822 1.00 93.44 90 ILE A C 1
ATOM 731 O O . ILE A 1 90 ? 6.406 -10.876 -11.320 1.00 93.44 90 ILE A O 1
ATOM 735 N N . ASN A 1 91 ? 8.257 -10.848 -10.039 1.00 94.06 91 ASN A N 1
ATOM 736 C CA . ASN A 1 91 ? 8.034 -12.081 -9.301 1.00 94.06 91 ASN A CA 1
ATOM 737 C C . ASN A 1 91 ? 7.130 -11.744 -8.115 1.00 94.06 91 ASN A C 1
ATOM 739 O O . ASN A 1 91 ? 7.566 -11.072 -7.179 1.00 94.06 91 ASN A O 1
ATOM 743 N N . ASP A 1 92 ? 5.878 -12.175 -8.197 1.00 93.94 92 ASP A N 1
ATOM 744 C CA . ASP A 1 92 ? 4.844 -11.896 -7.211 1.00 93.94 92 ASP A CA 1
ATOM 745 C C . ASP A 1 92 ? 4.823 -12.905 -6.055 1.00 93.94 92 ASP A C 1
ATOM 747 O O . ASP A 1 92 ? 3.916 -12.846 -5.234 1.00 93.94 92 ASP A O 1
ATOM 751 N N . ASP A 1 93 ? 5.819 -13.793 -5.933 1.00 96.50 93 ASP A N 1
ATOM 752 C CA . ASP A 1 93 ? 5.973 -14.655 -4.756 1.00 96.50 93 ASP A CA 1
ATOM 753 C C . ASP A 1 93 ? 5.987 -13.801 -3.465 1.00 96.50 93 ASP A C 1
ATOM 755 O O . ASP A 1 93 ? 6.912 -13.003 -3.273 1.00 96.50 93 ASP A O 1
ATOM 759 N N . PRO A 1 94 ? 5.006 -13.954 -2.548 1.00 96.44 94 PRO A N 1
ATOM 760 C CA . PRO A 1 94 ? 4.894 -13.119 -1.351 1.00 96.44 94 PRO A CA 1
ATOM 761 C C . PRO A 1 94 ? 6.127 -13.156 -0.445 1.00 96.44 94 PRO A C 1
ATOM 763 O O . PRO A 1 94 ? 6.360 -12.220 0.322 1.00 96.44 94 PRO A O 1
ATOM 766 N N . THR A 1 95 ? 6.945 -14.208 -0.532 1.00 97.19 95 THR A N 1
ATOM 767 C CA . THR A 1 95 ? 8.160 -14.345 0.281 1.00 97.19 95 THR A CA 1
ATOM 768 C C . THR A 1 95 ? 9.187 -13.250 -0.007 1.00 97.19 95 THR A C 1
ATOM 770 O O . THR A 1 95 ? 9.928 -12.865 0.899 1.00 97.19 95 THR A O 1
ATOM 773 N N . VAL A 1 96 ? 9.189 -12.660 -1.211 1.00 97.38 96 VAL A N 1
ATOM 774 C CA . VAL A 1 96 ? 10.112 -11.565 -1.569 1.00 97.38 96 VAL A CA 1
ATOM 775 C C . VAL A 1 96 ? 9.797 -10.246 -0.847 1.00 97.38 96 VAL A C 1
ATOM 777 O O . VAL A 1 96 ? 10.619 -9.326 -0.870 1.00 97.38 96 VAL A O 1
ATOM 780 N N . LEU A 1 97 ? 8.621 -10.144 -0.214 1.00 97.69 97 LEU A N 1
ATOM 781 C CA . LEU A 1 97 ? 8.196 -8.987 0.579 1.00 97.69 97 LEU A CA 1
ATOM 782 C C . LEU A 1 97 ? 8.668 -9.057 2.034 1.00 97.69 97 LEU A C 1
ATOM 784 O O . LEU A 1 97 ? 8.684 -8.027 2.703 1.00 97.69 97 LEU A O 1
ATOM 788 N N . SER A 1 98 ? 9.060 -10.230 2.539 1.00 96.69 98 SER A N 1
ATOM 789 C CA . SER A 1 98 ? 9.498 -10.376 3.931 1.00 96.69 98 SER A CA 1
ATOM 790 C C . SER A 1 98 ? 10.678 -9.445 4.233 1.00 96.69 98 SER A C 1
ATOM 792 O O . SER A 1 98 ? 11.574 -9.277 3.401 1.00 96.69 98 SER A O 1
ATOM 794 N N . SER A 1 99 ? 10.670 -8.804 5.406 1.00 97.00 99 SER A N 1
ATOM 795 C CA . SER A 1 99 ? 11.612 -7.768 5.873 1.00 97.00 99 SER A CA 1
ATOM 796 C C . SER A 1 99 ? 11.604 -6.437 5.107 1.00 97.00 99 SER A C 1
ATOM 798 O O . SER A 1 99 ? 12.249 -5.475 5.538 1.00 97.00 99 SER A O 1
ATOM 800 N N . LYS A 1 100 ? 10.869 -6.331 3.990 1.00 98.19 100 LYS A N 1
ATOM 801 C CA . LYS A 1 100 ? 10.732 -5.061 3.267 1.00 98.19 100 LYS A CA 1
ATOM 802 C C . LYS A 1 100 ? 9.933 -4.068 4.095 1.00 98.19 100 LYS A C 1
ATOM 804 O O . LYS A 1 100 ? 9.081 -4.444 4.893 1.00 98.19 100 LYS A O 1
ATOM 809 N N . LYS A 1 101 ? 10.207 -2.784 3.897 1.00 98.00 101 LYS A N 1
ATOM 810 C CA . LYS A 1 101 ? 9.555 -1.702 4.634 1.00 98.00 101 LYS A CA 1
ATOM 811 C C . LYS A 1 101 ? 8.637 -0.917 3.718 1.00 98.00 101 LYS A C 1
ATOM 813 O O . LYS A 1 101 ? 8.973 -0.662 2.563 1.00 98.00 101 LYS A O 1
ATOM 818 N N . LEU A 1 102 ? 7.507 -0.487 4.263 1.00 98.25 102 LEU A N 1
ATOM 819 C CA . LEU A 1 102 ? 6.554 0.386 3.586 1.00 98.25 102 LEU A CA 1
ATOM 820 C C . LEU A 1 102 ? 6.125 1.519 4.509 1.00 98.25 102 LEU A C 1
ATOM 822 O O . LEU A 1 102 ? 6.052 1.341 5.724 1.00 98.25 102 LEU A O 1
ATOM 826 N N . ASN A 1 103 ? 5.782 2.657 3.912 1.00 98.19 103 ASN A N 1
ATOM 827 C CA . ASN A 1 103 ? 4.938 3.645 4.566 1.00 98.19 103 ASN A CA 1
ATOM 828 C C . ASN A 1 103 ? 3.486 3.162 4.494 1.00 98.19 103 ASN A C 1
ATOM 830 O O . ASN A 1 103 ? 2.930 2.984 3.404 1.00 98.19 103 ASN A O 1
ATOM 834 N N . ILE A 1 104 ? 2.878 2.959 5.659 1.00 98.25 104 ILE A N 1
ATOM 835 C CA . ILE A 1 104 ? 1.486 2.546 5.823 1.00 98.25 104 ILE A CA 1
ATOM 836 C C . ILE A 1 104 ? 0.698 3.633 6.551 1.00 98.25 104 ILE A C 1
ATOM 838 O O . ILE A 1 104 ? 1.236 4.327 7.413 1.00 98.25 104 ILE A O 1
ATOM 842 N N . PHE A 1 105 ? -0.585 3.765 6.218 1.00 97.81 105 PHE A N 1
ATOM 843 C CA . PHE A 1 105 ? -1.485 4.706 6.880 1.00 97.81 105 PHE A CA 1
ATOM 844 C C . PHE A 1 105 ? -2.470 3.953 7.771 1.00 97.81 105 PHE A C 1
ATOM 846 O O . PHE A 1 105 ? -3.295 3.178 7.273 1.00 97.81 105 PHE A O 1
ATOM 853 N N . LEU A 1 106 ? -2.376 4.167 9.083 1.00 96.56 106 LEU A N 1
ATOM 854 C CA . LEU A 1 106 ? -3.305 3.606 10.060 1.00 96.56 106 LEU A CA 1
ATOM 855 C C . LEU A 1 106 ? -4.457 4.570 10.307 1.00 96.56 106 LEU A C 1
ATOM 857 O O . LEU A 1 106 ? -4.248 5.755 10.546 1.00 96.56 106 LEU A O 1
ATOM 861 N N . TYR A 1 107 ? -5.673 4.042 10.323 1.00 94.00 107 TYR A N 1
ATOM 862 C CA . TYR A 1 107 ? -6.872 4.804 10.654 1.00 94.00 107 TYR A CA 1
ATOM 863 C C . TYR A 1 107 ? -7.808 3.978 11.528 1.00 94.00 107 TYR A C 1
ATOM 865 O O . TYR A 1 107 ? -7.737 2.745 11.554 1.00 94.00 107 TYR A O 1
ATOM 873 N N . ARG A 1 108 ? -8.706 4.652 12.245 1.00 89.94 108 ARG A N 1
ATOM 874 C CA . ARG A 1 108 ? -9.746 3.980 13.023 1.00 89.94 108 ARG A CA 1
ATOM 875 C C . ARG A 1 108 ? -10.977 3.690 12.180 1.00 89.94 108 ARG A C 1
ATOM 877 O O . ARG A 1 108 ? -11.542 4.571 11.541 1.00 89.94 108 ARG A O 1
ATOM 884 N N . GLU A 1 109 ? -11.450 2.455 12.259 1.00 84.50 109 GLU A N 1
ATOM 885 C CA . GLU A 1 109 ? -12.784 2.072 11.818 1.00 84.50 109 GLU A CA 1
ATOM 886 C C . GLU A 1 109 ? -13.710 1.999 13.042 1.00 84.50 109 GLU A C 1
ATOM 888 O O . GLU A 1 109 ? -13.782 1.001 13.768 1.00 84.50 109 GLU A O 1
ATOM 893 N N . GLY A 1 110 ? -14.420 3.099 13.296 1.00 74.88 110 GLY A N 1
ATOM 894 C CA . GLY A 1 110 ? -15.232 3.260 14.502 1.00 74.88 110 GLY A CA 1
ATOM 895 C C . GLY A 1 110 ? -14.383 3.435 15.767 1.00 74.88 110 GLY A C 1
ATOM 896 O O . GLY A 1 110 ? -13.223 3.821 15.713 1.00 74.88 110 GLY A O 1
ATOM 897 N N . SER A 1 111 ? -14.960 3.169 16.941 1.00 71.31 111 SER A N 1
ATOM 898 C CA . SER A 1 111 ? -14.298 3.466 18.222 1.00 71.31 111 SER A CA 1
ATOM 899 C C . SER A 1 111 ? -13.294 2.411 18.695 1.00 71.31 111 SER A C 1
ATOM 901 O O . SER A 1 111 ? -12.581 2.658 19.665 1.00 71.31 111 SER A O 1
ATOM 903 N N . ARG A 1 112 ? -13.245 1.228 18.064 1.00 69.25 112 ARG A N 1
ATOM 904 C CA . ARG A 1 112 ? -12.542 0.054 18.621 1.00 69.25 112 ARG A CA 1
ATOM 905 C C . ARG A 1 112 ? -11.480 -0.568 17.728 1.00 69.25 112 ARG A C 1
ATOM 907 O O . ARG A 1 112 ? -10.618 -1.260 18.256 1.00 69.25 112 ARG A O 1
ATOM 914 N N . TYR A 1 113 ? -11.535 -0.357 16.417 1.00 84.31 113 TYR A N 1
ATOM 915 C CA . TYR A 1 113 ? -10.688 -1.094 15.485 1.00 84.31 113 TYR A CA 1
ATOM 916 C C . TYR A 1 113 ? -9.785 -0.146 14.717 1.00 84.31 113 TYR A C 1
ATOM 918 O O . TYR A 1 113 ? -10.224 0.909 14.265 1.00 84.31 113 TYR A O 1
ATOM 926 N N . PHE A 1 114 ? -8.528 -0.540 14.566 1.00 91.62 114 PHE A N 1
ATOM 927 C CA . PHE A 1 114 ? -7.626 0.056 13.595 1.00 91.62 114 PHE A CA 1
ATOM 928 C C . PHE A 1 114 ? -7.696 -0.728 12.293 1.00 91.62 114 PHE A C 1
ATOM 930 O O . PHE A 1 114 ? -7.959 -1.932 12.289 1.00 91.62 114 PHE A O 1
ATOM 937 N N . ARG A 1 115 ? -7.428 -0.038 11.193 1.00 95.06 115 ARG A N 1
ATOM 938 C CA . ARG A 1 115 ? -7.192 -0.625 9.882 1.00 95.06 115 ARG A CA 1
ATOM 939 C C . ARG A 1 115 ? -6.008 0.049 9.219 1.00 95.06 115 ARG A C 1
ATOM 941 O O . ARG A 1 115 ? -5.655 1.180 9.546 1.00 95.06 115 ARG A O 1
ATOM 948 N N . ILE A 1 116 ? -5.427 -0.664 8.264 1.00 97.06 116 ILE A N 1
ATOM 949 C CA . ILE A 1 116 ? -4.391 -0.137 7.387 1.00 97.06 116 ILE A CA 1
ATOM 950 C C . ILE A 1 116 ? -5.038 0.202 6.044 1.00 97.06 116 ILE A C 1
ATOM 952 O O . ILE A 1 116 ? -5.825 -0.578 5.500 1.00 97.06 116 ILE A O 1
ATOM 956 N N . LEU A 1 117 ? -4.745 1.388 5.519 1.00 97.06 117 LEU A N 1
ATOM 957 C CA . LEU A 1 117 ? -5.219 1.810 4.208 1.00 97.06 117 LEU A CA 1
ATOM 958 C C . LEU A 1 117 ? -4.600 0.938 3.112 1.00 97.06 117 LEU A C 1
ATOM 960 O O . LEU A 1 117 ? -3.393 0.728 3.092 1.00 97.06 117 LEU A O 1
ATOM 964 N N . SER A 1 118 ? -5.403 0.512 2.135 1.00 95.94 118 SER A N 1
ATOM 965 C CA . SER A 1 118 ? -4.951 -0.331 1.016 1.00 95.94 118 SER A CA 1
ATOM 966 C C . SER A 1 118 ? -3.990 0.366 0.036 1.00 95.94 118 SER A C 1
ATOM 968 O O . SER A 1 118 ? -3.628 -0.209 -0.987 1.00 95.94 118 SER A O 1
ATOM 970 N N . ARG A 1 119 ? -3.623 1.625 0.301 1.00 96.50 119 ARG A N 1
ATOM 971 C CA . ARG A 1 119 ? -2.684 2.421 -0.489 1.00 96.50 119 ARG A CA 1
ATOM 972 C C . ARG A 1 119 ? -1.475 2.746 0.371 1.00 96.50 119 ARG A C 1
ATOM 974 O O . ARG A 1 119 ? -1.585 3.506 1.328 1.00 96.50 119 ARG A O 1
ATOM 981 N N . VAL A 1 120 ? -0.348 2.155 0.002 1.00 97.56 120 VAL A N 1
ATOM 982 C CA . VAL A 1 120 ? 0.947 2.320 0.667 1.00 97.56 120 VAL A CA 1
ATOM 983 C C . VAL A 1 120 ? 1.860 3.221 -0.157 1.00 97.56 120 VAL A C 1
ATOM 985 O O . VAL A 1 120 ? 1.583 3.492 -1.327 1.00 97.56 120 VAL A O 1
ATOM 988 N N . ALA A 1 121 ? 2.958 3.654 0.451 1.00 98.00 121 ALA A N 1
ATOM 989 C CA . ALA A 1 121 ? 4.039 4.368 -0.219 1.00 98.00 121 ALA A CA 1
ATOM 990 C C . ALA A 1 121 ? 5.392 3.693 0.088 1.00 98.00 121 ALA A C 1
ATOM 992 O O . ALA A 1 121 ? 5.488 2.932 1.060 1.00 98.00 121 ALA A O 1
ATOM 993 N N . PRO A 1 122 ? 6.447 3.950 -0.707 1.00 98.00 122 PRO A N 1
ATOM 994 C CA . PRO A 1 122 ? 7.790 3.477 -0.379 1.00 98.00 122 PRO A CA 1
ATOM 995 C C . PRO A 1 122 ? 8.230 3.967 1.003 1.00 98.00 122 PRO A C 1
ATOM 997 O O . PRO A 1 122 ? 7.923 5.100 1.373 1.00 98.00 122 PRO A O 1
ATOM 1000 N N . ALA A 1 123 ? 8.931 3.132 1.775 1.00 97.44 123 ALA A N 1
ATOM 1001 C CA . ALA A 1 123 ? 9.408 3.519 3.108 1.00 97.44 123 ALA A CA 1
ATOM 1002 C C . ALA A 1 123 ? 10.513 4.578 3.064 1.00 97.44 123 ALA A C 1
ATOM 1004 O O . ALA A 1 123 ? 10.569 5.458 3.921 1.00 97.44 123 ALA A O 1
ATOM 1005 N N . GLU A 1 124 ? 11.395 4.473 2.076 1.00 96.25 124 GLU A N 1
ATOM 1006 C CA . GLU A 1 124 ? 12.598 5.282 1.962 1.00 96.25 124 GLU A CA 1
ATOM 1007 C C . GLU A 1 124 ? 12.966 5.512 0.499 1.00 96.25 124 GLU A C 1
ATOM 1009 O O . GLU A 1 124 ? 12.419 4.881 -0.411 1.00 96.25 124 GLU A O 1
ATOM 1014 N N . TRP A 1 125 ? 13.885 6.453 0.291 1.00 96.88 125 TRP A N 1
ATOM 1015 C CA . TRP A 1 125 ? 14.432 6.750 -1.023 1.00 96.88 125 TRP A CA 1
ATOM 1016 C C . TRP A 1 125 ? 15.126 5.524 -1.619 1.00 96.88 125 TRP A C 1
ATOM 1018 O O . TRP A 1 125 ? 15.917 4.867 -0.941 1.00 96.88 125 TRP A O 1
ATOM 1028 N N . PHE A 1 126 ? 14.882 5.257 -2.902 1.00 96.81 126 PHE A N 1
ATOM 1029 C CA . PHE A 1 126 ? 15.645 4.268 -3.657 1.00 96.81 126 PHE A CA 1
ATOM 1030 C C . PHE A 1 126 ? 15.737 4.620 -5.141 1.00 96.81 126 PHE A C 1
ATOM 1032 O O . PHE A 1 126 ? 14.915 5.361 -5.682 1.00 96.81 126 PHE A O 1
ATOM 1039 N N . GLU A 1 127 ? 16.712 4.010 -5.806 1.00 96.50 127 GLU A N 1
ATOM 1040 C CA . GLU A 1 127 ? 16.865 3.991 -7.257 1.00 96.50 127 GLU A CA 1
ATOM 1041 C C . GLU A 1 127 ? 17.053 2.542 -7.719 1.00 96.50 127 GLU A C 1
ATOM 1043 O O . GLU A 1 127 ? 17.796 1.771 -7.108 1.00 96.50 127 GLU A O 1
ATOM 1048 N N . ASN A 1 128 ? 16.342 2.156 -8.776 1.00 94.00 128 ASN A N 1
ATOM 1049 C CA . ASN A 1 128 ? 16.474 0.860 -9.432 1.00 94.00 128 ASN A CA 1
ATOM 1050 C C . ASN A 1 128 ? 16.289 1.014 -10.955 1.00 94.00 128 ASN A C 1
ATOM 1052 O O . ASN A 1 128 ? 16.087 2.111 -11.472 1.00 94.00 128 ASN A O 1
ATOM 1056 N N . GLU A 1 129 ? 16.333 -0.096 -11.693 1.00 90.62 129 GLU A N 1
ATOM 1057 C CA . GLU A 1 129 ? 16.181 -0.088 -13.157 1.00 90.62 129 GLU A CA 1
ATOM 1058 C C . GLU A 1 129 ? 14.827 0.484 -13.633 1.00 90.62 129 GLU A C 1
ATOM 1060 O O . GLU A 1 129 ? 14.709 1.052 -14.729 1.00 90.62 129 GLU A O 1
ATOM 1065 N N . LEU A 1 130 ? 13.786 0.363 -12.805 1.00 92.81 130 LEU A N 1
ATOM 1066 C CA . LEU A 1 130 ? 12.452 0.863 -13.103 1.00 92.81 130 LEU A CA 1
ATOM 1067 C C . LEU A 1 130 ? 12.367 2.375 -12.882 1.00 92.81 130 LEU A C 1
ATOM 1069 O O . LEU A 1 130 ? 11.878 3.083 -13.765 1.00 92.81 130 LEU A O 1
ATOM 1073 N N . GLU A 1 131 ? 12.841 2.888 -11.749 1.00 93.88 131 GLU A N 1
ATOM 1074 C CA . GLU A 1 131 ? 12.579 4.266 -11.330 1.00 93.88 131 GLU A CA 1
ATOM 1075 C C . GLU A 1 131 ? 13.465 4.769 -10.181 1.00 93.88 131 GLU A C 1
ATOM 1077 O O . GLU A 1 131 ? 14.178 4.013 -9.522 1.00 93.88 131 GLU A O 1
ATOM 1082 N N . ILE A 1 132 ? 13.332 6.071 -9.912 1.00 96.06 132 ILE A N 1
ATOM 1083 C CA . ILE A 1 132 ? 13.848 6.739 -8.718 1.00 96.06 132 ILE A CA 1
ATOM 1084 C C . ILE A 1 132 ? 12.649 7.146 -7.858 1.00 96.06 132 ILE A C 1
ATOM 1086 O O . ILE A 1 132 ? 11.834 7.965 -8.282 1.00 96.06 132 ILE A O 1
ATOM 1090 N N . MET A 1 133 ? 12.564 6.624 -6.636 1.00 96.88 133 MET A N 1
ATOM 1091 C CA . MET A 1 133 ? 11.608 7.080 -5.627 1.00 96.88 133 MET A CA 1
ATOM 1092 C C . MET A 1 133 ? 12.249 8.164 -4.765 1.00 96.88 133 MET A C 1
ATOM 1094 O O . MET A 1 133 ? 12.742 7.893 -3.674 1.00 96.88 133 MET A O 1
ATOM 1098 N N . SER A 1 134 ? 12.263 9.402 -5.272 1.00 97.81 134 SER A N 1
ATOM 1099 C CA . SER A 1 134 ? 12.698 10.592 -4.520 1.00 97.81 134 SER A CA 1
ATOM 1100 C C . SER A 1 134 ? 11.831 10.836 -3.272 1.00 97.81 134 SER A C 1
ATOM 1102 O O . SER A 1 134 ? 10.685 10.383 -3.244 1.00 97.81 134 SER A O 1
ATOM 1104 N N . PRO A 1 135 ? 12.300 11.603 -2.267 1.00 97.75 135 PRO A N 1
ATOM 1105 C CA . PRO A 1 135 ? 11.438 12.064 -1.175 1.00 97.75 135 PRO A CA 1
ATOM 1106 C C . PRO A 1 135 ? 10.143 12.728 -1.670 1.00 97.75 135 PRO A C 1
ATOM 1108 O O . PRO A 1 135 ? 9.067 12.412 -1.170 1.00 97.75 135 PRO A O 1
ATOM 1111 N N . ASP A 1 136 ? 10.225 13.547 -2.724 1.00 97.94 136 ASP A N 1
ATOM 1112 C CA . ASP A 1 136 ? 9.052 14.169 -3.354 1.00 97.94 136 ASP A CA 1
ATOM 1113 C C . ASP A 1 136 ? 8.108 13.132 -3.980 1.00 97.94 136 ASP A C 1
ATOM 1115 O O . ASP A 1 136 ? 6.889 13.274 -3.919 1.00 97.94 136 ASP A O 1
ATOM 1119 N N . SER A 1 137 ? 8.654 12.058 -4.561 1.00 96.81 137 SER A N 1
ATOM 1120 C CA . SER A 1 137 ? 7.853 10.957 -5.110 1.00 96.81 137 SER A CA 1
ATOM 1121 C C . SER A 1 137 ? 7.145 10.181 -4.002 1.00 96.81 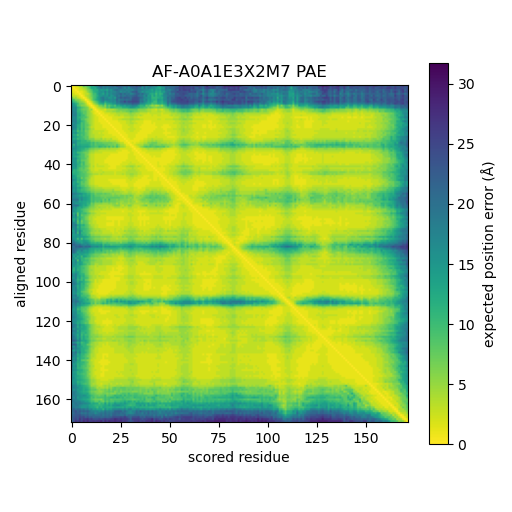137 SER A C 1
ATOM 1123 O O . SER A 1 137 ? 5.984 9.806 -4.156 1.00 96.81 137 SER A O 1
ATOM 1125 N N . ILE A 1 138 ? 7.821 9.952 -2.873 1.00 97.88 138 ILE A N 1
ATOM 1126 C CA . ILE A 1 138 ? 7.232 9.301 -1.697 1.00 97.88 138 ILE A CA 1
ATOM 1127 C C . ILE A 1 138 ? 6.080 10.149 -1.158 1.00 97.88 138 ILE A C 1
ATOM 1129 O O . ILE A 1 138 ? 4.994 9.614 -0.928 1.00 97.88 138 ILE A O 1
ATOM 1133 N N . GLU A 1 139 ? 6.283 11.460 -1.018 1.00 98.19 139 GLU A N 1
ATOM 1134 C CA . GLU A 1 139 ? 5.234 12.364 -0.546 1.00 98.19 139 GLU A CA 1
ATOM 1135 C C . GLU A 1 139 ? 4.063 12.433 -1.525 1.00 98.19 139 GLU A C 1
ATOM 1137 O O . GLU A 1 139 ? 2.916 12.309 -1.110 1.00 98.19 139 GLU A O 1
ATOM 1142 N N . TYR A 1 140 ? 4.329 12.477 -2.833 1.00 97.69 140 TYR A N 1
ATOM 1143 C CA . TYR A 1 140 ? 3.286 12.388 -3.854 1.00 97.69 140 TYR A CA 1
ATOM 1144 C C . TYR A 1 140 ? 2.401 11.140 -3.680 1.00 97.69 140 TYR A C 1
ATOM 1146 O O . TYR A 1 140 ? 1.173 11.212 -3.797 1.00 97.69 140 TYR A O 1
ATOM 1154 N N . TRP A 1 141 ? 2.994 9.976 -3.394 1.00 97.81 141 TRP A N 1
ATOM 1155 C CA . TRP A 1 141 ? 2.226 8.748 -3.171 1.00 97.81 141 TRP A CA 1
ATOM 1156 C C . TRP A 1 141 ? 1.442 8.771 -1.857 1.00 97.81 141 TRP A C 1
ATOM 1158 O O . TRP A 1 141 ? 0.304 8.289 -1.834 1.00 97.81 141 TRP A O 1
ATOM 1168 N N . LYS A 1 142 ? 1.998 9.374 -0.801 1.00 98.31 142 LYS A N 1
ATOM 1169 C CA . LYS A 1 142 ? 1.281 9.612 0.458 1.00 98.31 142 LYS A CA 1
ATOM 1170 C C . LYS A 1 142 ? 0.091 10.549 0.252 1.00 98.31 142 LYS A C 1
ATOM 1172 O O . LYS A 1 142 ? -1.025 10.175 0.594 1.00 98.31 142 LYS A O 1
ATOM 1177 N N . ASP A 1 143 ? 0.270 11.670 -0.441 1.00 98.25 143 ASP A N 1
ATOM 1178 C CA . ASP A 1 143 ? -0.807 12.609 -0.780 1.00 98.25 143 ASP A CA 1
ATOM 1179 C C . ASP A 1 143 ? -1.938 11.933 -1.567 1.00 98.25 143 ASP A C 1
ATOM 1181 O O . ASP A 1 143 ? -3.128 12.166 -1.336 1.00 98.25 143 ASP A O 1
ATOM 1185 N N . ARG A 1 144 ? -1.590 11.044 -2.504 1.00 96.88 144 ARG A N 1
ATOM 1186 C CA . ARG A 1 144 ? -2.563 10.265 -3.289 1.00 96.88 144 ARG A CA 1
ATOM 1187 C C . ARG A 1 144 ? -3.334 9.262 -2.434 1.00 96.88 144 ARG A C 1
ATOM 1189 O O . ARG A 1 144 ? -4.500 8.976 -2.735 1.00 96.88 144 ARG A O 1
ATOM 1196 N N . ALA A 1 145 ? -2.692 8.692 -1.422 1.00 97.00 145 ALA A N 1
ATOM 1197 C CA . ALA A 1 145 ? -3.324 7.808 -0.456 1.00 97.00 145 ALA A CA 1
ATOM 1198 C C . ALA A 1 145 ? -4.217 8.598 0.517 1.00 97.00 145 ALA A C 1
ATOM 1200 O O . ALA A 1 145 ? -5.368 8.211 0.705 1.00 97.00 145 ALA A O 1
ATOM 1201 N N . ASP A 1 146 ? -3.766 9.753 1.004 1.00 97.88 146 ASP A N 1
ATOM 1202 C CA . ASP A 1 146 ? -4.541 10.656 1.860 1.00 97.88 146 ASP A CA 1
ATOM 1203 C C . ASP A 1 146 ? -5.775 11.202 1.141 1.00 97.88 146 ASP A C 1
ATOM 1205 O O . ASP A 1 146 ? -6.877 11.218 1.693 1.00 97.88 146 ASP A O 1
ATOM 1209 N N . TRP A 1 147 ? -5.630 11.599 -0.127 1.00 96.94 147 TRP A N 1
ATOM 1210 C CA . TRP A 1 147 ? -6.761 11.989 -0.962 1.00 96.94 147 TRP A CA 1
ATOM 1211 C C . TRP A 1 147 ? -7.771 10.846 -1.084 1.00 96.94 147 TRP A C 1
ATOM 1213 O O . TRP A 1 147 ? -8.966 11.055 -0.887 1.00 96.94 147 TRP A O 1
ATOM 1223 N N . TYR A 1 148 ? -7.309 9.621 -1.352 1.00 95.12 148 TYR A N 1
ATOM 1224 C CA . TYR A 1 148 ? -8.192 8.457 -1.430 1.00 95.12 148 TYR A CA 1
ATOM 1225 C C . TYR A 1 148 ? -8.897 8.176 -0.096 1.00 95.12 148 TYR A C 1
ATOM 1227 O O . TYR A 1 148 ? -10.101 7.915 -0.085 1.00 95.12 148 TYR A O 1
ATOM 1235 N N . TYR A 1 149 ? -8.174 8.267 1.021 1.00 95.81 149 TYR A N 1
ATOM 1236 C CA . TYR A 1 149 ? -8.742 8.111 2.353 1.00 95.81 149 TYR A CA 1
ATOM 1237 C C . TYR A 1 149 ? -9.876 9.115 2.582 1.00 95.81 149 TYR A C 1
ATOM 1239 O O . TYR A 1 149 ? -11.006 8.701 2.836 1.00 95.81 149 TYR A O 1
ATOM 1247 N N . LYS A 1 150 ? -9.612 10.410 2.374 1.00 94.81 150 LYS A N 1
ATOM 1248 C CA . LYS A 1 150 ? -10.602 11.484 2.548 1.00 94.81 150 LYS A CA 1
ATOM 1249 C C . LYS A 1 150 ? -11.815 11.314 1.634 1.00 94.81 150 LYS A C 1
ATOM 1251 O O . LYS A 1 150 ? -12.946 11.496 2.062 1.00 94.81 150 LYS A O 1
ATOM 1256 N N . GLN A 1 151 ? -11.599 10.962 0.366 1.00 93.44 151 GLN A N 1
ATOM 1257 C CA . GLN A 1 151 ? -12.681 10.910 -0.623 1.00 93.44 151 GLN A CA 1
ATOM 1258 C C . GLN A 1 151 ? -13.544 9.648 -0.554 1.00 93.44 151 GLN A C 1
ATOM 1260 O O . GLN A 1 151 ? -14.691 9.683 -0.990 1.00 93.44 151 GLN A O 1
ATOM 1265 N N . TYR A 1 152 ? -13.019 8.529 -0.054 1.00 90.94 152 TYR A N 1
ATOM 1266 C CA . TYR A 1 152 ? -13.729 7.248 -0.146 1.00 90.94 152 TYR A CA 1
ATOM 1267 C C . TYR A 1 152 ? -13.857 6.524 1.185 1.00 90.94 152 TYR A C 1
ATOM 1269 O O . TYR A 1 152 ? -14.898 5.926 1.456 1.00 90.94 152 TYR A O 1
ATOM 1277 N N . VAL A 1 153 ? -12.818 6.557 2.016 1.00 91.38 153 VAL A N 1
ATOM 1278 C CA . VAL A 1 153 ? -12.799 5.795 3.267 1.00 91.38 153 VAL A CA 1
ATOM 1279 C C . VAL A 1 153 ? -13.484 6.592 4.369 1.00 91.38 153 VAL A C 1
ATOM 1281 O O . VAL A 1 153 ? -14.483 6.133 4.912 1.00 91.38 153 VAL A O 1
ATOM 1284 N N . GLU A 1 154 ? -13.023 7.811 4.636 1.00 88.62 154 GLU A N 1
ATOM 1285 C CA . GLU A 1 154 ? -13.549 8.681 5.691 1.00 88.62 154 GLU A CA 1
ATOM 1286 C C . GLU A 1 154 ? -15.047 8.968 5.507 1.00 88.62 154 GLU A C 1
ATOM 1288 O O . GLU A 1 154 ? -15.846 8.717 6.409 1.00 88.62 154 GLU A O 1
ATOM 1293 N N . LEU A 1 155 ? -15.466 9.363 4.299 1.00 85.25 155 LEU A N 1
ATOM 1294 C CA . LEU A 1 155 ? -16.883 9.603 3.991 1.00 85.25 155 LEU A CA 1
ATOM 1295 C C . LEU A 1 155 ? -17.763 8.356 4.183 1.00 85.25 155 LEU A C 1
ATOM 1297 O O . LEU A 1 155 ? -18.915 8.460 4.623 1.00 85.25 155 LEU A O 1
ATOM 1301 N N . SER A 1 156 ? -17.239 7.168 3.868 1.00 85.31 156 SER A N 1
ATOM 1302 C CA . SER A 1 156 ? -17.947 5.904 4.099 1.00 85.31 156 SER A CA 1
ATOM 1303 C C . SER A 1 156 ? -18.096 5.625 5.595 1.00 85.31 156 SER A C 1
ATOM 1305 O O . SER A 1 156 ? -19.188 5.276 6.051 1.00 85.31 156 SER A O 1
ATOM 1307 N N . LEU A 1 157 ? -17.037 5.851 6.378 1.00 84.75 157 LEU A N 1
ATOM 1308 C CA . LEU A 1 157 ? -17.054 5.693 7.833 1.00 84.75 157 LEU A CA 1
ATOM 1309 C C . LEU A 1 157 ? -18.063 6.639 8.491 1.00 84.75 157 LEU A C 1
ATOM 1311 O O . LEU A 1 157 ? -18.888 6.196 9.292 1.00 84.75 157 LEU A O 1
ATOM 1315 N N . GLU A 1 158 ? -18.070 7.915 8.106 1.00 82.56 158 GLU A N 1
ATOM 1316 C CA . GLU A 1 158 ? -19.049 8.884 8.603 1.00 82.56 158 GLU A CA 1
ATOM 1317 C C . GLU A 1 158 ? -20.488 8.474 8.280 1.00 82.56 158 GLU A C 1
ATOM 1319 O O . GLU A 1 158 ? -21.384 8.576 9.123 1.00 82.56 158 GLU A O 1
ATOM 1324 N N . SER A 1 159 ? -20.720 7.997 7.057 1.00 82.31 159 SER A N 1
ATOM 1325 C CA . SER A 1 159 ? -22.041 7.547 6.617 1.00 82.31 159 SER A CA 1
ATOM 1326 C C . SER A 1 159 ? -22.524 6.356 7.448 1.00 82.31 159 SER A C 1
ATOM 1328 O O . SER A 1 159 ? -23.675 6.328 7.892 1.00 82.31 159 SER A O 1
ATOM 1330 N N . GLN A 1 160 ? -21.639 5.398 7.732 1.00 79.56 160 GLN A N 1
ATOM 1331 C CA . GLN A 1 160 ? -21.947 4.251 8.587 1.00 79.56 160 GLN A CA 1
ATOM 1332 C C . GLN A 1 160 ? -22.225 4.659 10.039 1.00 79.56 160 GLN A C 1
ATOM 1334 O O . GLN A 1 160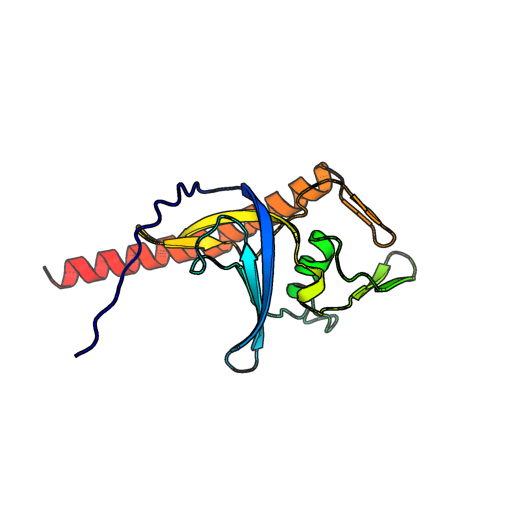 ? -23.149 4.124 10.656 1.00 79.56 160 GLN A O 1
ATOM 1339 N N . LEU A 1 161 ? -21.473 5.619 10.584 1.00 79.19 161 LEU A N 1
ATOM 1340 C CA . LEU A 1 161 ? -21.698 6.144 11.933 1.00 79.19 161 LEU A CA 1
ATOM 1341 C C . LEU A 1 161 ? -23.060 6.840 12.046 1.00 79.19 161 LEU A C 1
ATOM 1343 O O . LEU A 1 161 ? -23.818 6.547 12.971 1.00 79.19 161 LEU A O 1
ATOM 1347 N N . LYS A 1 162 ? -23.421 7.678 11.065 1.00 80.19 162 LYS A N 1
ATOM 1348 C CA . LYS A 1 162 ? -24.737 8.340 11.001 1.00 80.19 162 LYS A CA 1
ATOM 1349 C C . LYS A 1 162 ? -25.884 7.327 10.925 1.00 80.19 162 LYS A C 1
ATOM 1351 O O . LYS A 1 162 ? -26.896 7.495 11.601 1.00 80.19 162 LYS A O 1
ATOM 1356 N N . LEU A 1 163 ? -25.730 6.259 10.138 1.00 75.25 163 LEU A N 1
ATOM 1357 C CA . LEU A 1 163 ? -26.724 5.181 10.050 1.00 75.25 163 LEU A CA 1
ATOM 1358 C C . LEU A 1 163 ? -26.886 4.421 11.373 1.00 75.25 163 LEU A C 1
ATOM 1360 O O . LEU A 1 163 ? -28.005 4.063 11.735 1.00 75.25 163 LEU A O 1
ATOM 1364 N N . ARG A 1 164 ? -25.789 4.171 12.098 1.00 75.12 164 ARG A N 1
ATOM 1365 C CA . ARG A 1 164 ? -25.833 3.496 13.404 1.00 75.12 164 ARG A CA 1
ATOM 1366 C C . ARG A 1 164 ? -26.497 4.355 14.477 1.00 75.12 164 ARG A C 1
ATOM 1368 O O . ARG A 1 164 ? -27.313 3.817 15.212 1.00 75.12 164 ARG A O 1
ATOM 1375 N N . ALA A 1 165 ? -26.201 5.655 14.519 1.00 75.38 165 ALA A N 1
ATOM 1376 C CA . ALA A 1 165 ? -26.814 6.583 15.472 1.00 75.38 165 ALA A CA 1
ATOM 1377 C C . ALA A 1 165 ? -28.339 6.676 15.289 1.00 75.38 165 ALA A C 1
ATOM 1379 O O . ALA A 1 165 ? -29.087 6.562 16.248 1.00 75.38 165 ALA A O 1
ATOM 1380 N N . ARG A 1 166 ? -28.824 6.753 14.042 1.00 72.00 166 ARG A N 1
ATOM 1381 C CA . ARG A 1 166 ? -30.276 6.744 13.774 1.00 72.00 166 ARG A CA 1
ATOM 1382 C C . ARG A 1 166 ? -30.955 5.465 14.256 1.00 72.00 166 ARG A C 1
ATOM 1384 O O . ARG A 1 166 ? -32.044 5.515 14.803 1.00 72.00 166 ARG A O 1
ATOM 1391 N N . ARG A 1 167 ? -30.296 4.317 14.077 1.00 66.62 167 ARG A N 1
ATOM 1392 C CA . ARG A 1 167 ? -30.835 3.038 14.547 1.00 66.62 167 ARG A CA 1
ATOM 1393 C C . ARG A 1 167 ? -30.847 2.919 16.065 1.00 66.62 167 ARG A C 1
ATOM 1395 O O . ARG A 1 167 ? -31.663 2.156 16.543 1.00 66.62 167 ARG A O 1
ATOM 1402 N N . SER A 1 168 ? -29.972 3.584 16.820 1.00 65.19 168 SER A N 1
ATOM 1403 C CA . SER A 1 168 ? -30.044 3.528 18.288 1.00 65.19 168 SER A CA 1
ATOM 1404 C C . SER A 1 168 ? -31.205 4.340 18.856 1.00 65.19 168 SER A C 1
ATOM 1406 O O . SER A 1 168 ? -31.749 3.936 19.877 1.00 65.19 168 SER A O 1
ATOM 1408 N N . ASP A 1 169 ? -31.609 5.414 18.173 1.00 60.84 169 ASP A N 1
ATOM 1409 C CA . ASP A 1 169 ? -32.694 6.300 18.618 1.00 60.84 169 ASP A CA 1
ATOM 1410 C C . ASP A 1 169 ? -34.093 5.702 18.351 1.00 60.84 169 ASP A C 1
ATOM 1412 O O . ASP A 1 169 ? -35.046 6.015 19.055 1.00 60.84 169 ASP A O 1
ATOM 1416 N N . ASP A 1 170 ? -34.221 4.791 17.378 1.00 56.31 170 ASP A N 1
ATOM 1417 C CA . ASP A 1 170 ? -35.483 4.095 17.058 1.00 56.31 170 ASP A CA 1
ATOM 1418 C C . ASP A 1 170 ? -35.841 2.960 18.053 1.00 56.31 170 ASP A C 1
ATOM 1420 O O . ASP A 1 170 ? -36.934 2.396 17.977 1.00 56.31 170 ASP A O 1
ATOM 1424 N N . TYR A 1 171 ? -34.936 2.594 18.973 1.00 49.47 171 TYR A N 1
ATOM 1425 C CA . TYR A 1 171 ? -35.147 1.536 19.983 1.00 49.47 171 TYR A CA 1
ATOM 1426 C C . TYR A 1 171 ? -35.120 2.049 21.436 1.00 49.47 171 TYR A C 1
ATOM 1428 O O . TYR A 1 171 ? -35.055 1.238 22.366 1.00 49.47 171 TYR A O 1
ATOM 1436 N N . SER A 1 172 ? -35.163 3.368 21.635 1.00 47.78 172 SER A N 1
ATOM 1437 C CA . SER A 1 172 ? -35.250 4.044 22.941 1.00 47.78 172 SER A CA 1
ATOM 1438 C C . SER A 1 172 ? -36.602 4.713 23.134 1.00 47.78 172 SER A C 1
ATOM 1440 O O . SER A 1 172 ? -37.160 4.580 24.245 1.00 47.78 172 SER A O 1
#

Mean predicted aligned error: 6.47 Å

Radius of gyration: 18.65 Å; Cα contacts (8 Å, |Δi|>4): 269; chains: 1; bounding box: 52×41×53 Å

Secondary structure (DSSP, 8-state):
--------------SEEEEEEEEEEEEEEETTEEEEEEEETTS-TT--EEEE--B-TTT--B-HHHHHHHHTT--EEEEEEETTEEEEEE---GGGGTT-EEEEEEEEETTTEEEE-S--EESS-EE-SS-EE-HHHHHHHHHHHHHHIIIIIIHHHHHHHHHHHHHHHTT-

Nearest PDB structures (foldseek):
  2nzo-assembly1_A  TM=4.691E-01  e=2.541E-01  Bacillus subtilis
  2q2h-assembly1_A  TM=3.891E-01  e=2.138E-01  Agrobacterium fabrum str. C58
  5ezn-assembly1_E  TM=1.980E-01  e=9.023E-01  Plasmodium falciparum 3D7
  7pi7-assembly1_A  TM=2.342E-01  e=2.695E+00  Plasmodium falciparum 3D7
  7pi7-assembly2_D  TM=2.093E-01  e=4.526E+00  Plasmodium falciparum 3D7

Organism: NCBI:txid1872076

Solvent-accessible surface area (backbone atoms only — not comparable to full-atom values): 10049 Å² total; per-residue (Å²): 138,85,87,79,90,79,81,86,75,88,73,92,80,68,74,42,80,45,76,42,38,26,57,44,45,46,80,51,73,55,96,89,44,46,31,39,39,39,33,41,59,97,51,58,89,90,51,45,33,57,36,56,65,38,61,41,88,87,77,71,44,69,47,51,55,57,46,53,34,57,39,40,74,30,34,78,74,46,70,46,78,58,86,98,42,75,48,74,44,64,53,78,61,42,73,59,45,40,72,29,42,29,26,39,34,31,41,69,61,71,97,85,38,70,42,46,50,70,49,62,26,38,54,64,72,50,74,59,93,83,50,69,40,44,70,68,52,32,48,52,39,45,52,56,33,52,50,46,37,57,72,54,49,50,54,48,52,53,52,52,52,56,54,50,53,56,59,57,63,78,77,111